Protein AF-A0AA47N6K4-F1 (afdb_monomer_lite)

Sequence (79 aa):
MTIGLLKARFQCLRHLRVTPDRACDIIVACVVLHNIATIRGEQHPALQIDDADDDPIHLPAIQDGRTVRDTICNNHFRI

InterPro domains:
  IPR027806 Harbinger transposase-derived nuclease domain [PF13359] (2-35)

Structure (mmCIF, N/CA/C/O backbone):
data_AF-A0AA47N6K4-F1
#
_entry.id   AF-A0AA47N6K4-F1
#
loop_
_atom_site.group_PDB
_atom_site.id
_atom_site.type_symbol
_atom_site.label_atom_id
_atom_site.label_alt_id
_atom_site.label_comp_id
_atom_site.label_asym_id
_atom_site.label_entity_id
_atom_site.label_seq_id
_atom_site.pdbx_PDB_ins_code
_atom_site.Cartn_x
_atom_site.Cartn_y
_atom_site.Cartn_z
_atom_site.occupancy
_atom_site.B_iso_or_equiv
_atom_site.auth_seq_id
_atom_site.auth_comp_id
_atom_site.auth_asym_id
_atom_site.auth_atom_id
_atom_site.pdbx_PDB_model_num
ATOM 1 N N . MET A 1 1 ? -9.474 3.286 3.758 1.00 61.34 1 MET A N 1
ATOM 2 C CA . MET A 1 1 ? -8.116 3.123 4.318 1.00 61.34 1 MET A CA 1
ATOM 3 C C . MET A 1 1 ? -7.169 3.998 3.513 1.00 61.34 1 MET A C 1
ATOM 5 O O . MET A 1 1 ? -7.149 3.857 2.298 1.00 61.34 1 MET A O 1
ATOM 9 N N . THR A 1 2 ? -6.476 4.953 4.132 1.00 74.94 2 THR A N 1
ATOM 10 C CA . THR A 1 2 ? -5.570 5.872 3.420 1.00 74.94 2 THR A CA 1
ATOM 11 C C . THR A 1 2 ? -4.147 5.317 3.411 1.00 74.94 2 THR A C 1
ATOM 13 O O . THR A 1 2 ? -3.712 4.693 4.380 1.00 74.94 2 THR A O 1
ATOM 16 N N . ILE A 1 3 ? -3.397 5.553 2.330 1.00 77.38 3 ILE A N 1
ATOM 17 C CA . ILE A 1 3 ? -1.996 5.107 2.213 1.00 77.38 3 ILE A CA 1
ATOM 18 C C . ILE A 1 3 ? -1.115 5.673 3.341 1.00 77.38 3 ILE A C 1
ATOM 20 O O . ILE A 1 3 ? -0.195 5.002 3.805 1.00 77.38 3 ILE A O 1
ATOM 24 N N . GLY A 1 4 ? -1.443 6.872 3.838 1.00 79.38 4 GLY A N 1
ATOM 25 C CA . GLY A 1 4 ? -0.747 7.511 4.956 1.00 79.38 4 GLY A CA 1
ATOM 26 C C . GLY A 1 4 ? -0.818 6.705 6.254 1.00 79.38 4 GLY A C 1
ATOM 27 O O . GLY A 1 4 ? 0.179 6.599 6.959 1.00 79.38 4 GLY A O 1
ATOM 28 N N . LEU A 1 5 ? -1.947 6.047 6.535 1.00 82.19 5 LEU A N 1
ATOM 29 C CA . LEU A 1 5 ? -2.094 5.219 7.734 1.00 82.19 5 LEU A CA 1
ATOM 30 C C . LEU A 1 5 ? -1.250 3.944 7.660 1.00 82.19 5 LEU A C 1
ATOM 32 O O . LEU A 1 5 ? -0.660 3.528 8.656 1.00 82.19 5 LEU A O 1
ATOM 36 N N . LEU A 1 6 ? -1.154 3.344 6.470 1.00 85.69 6 LEU A N 1
ATOM 37 C CA . LEU A 1 6 ? -0.269 2.203 6.246 1.00 85.69 6 LEU A CA 1
ATOM 38 C C . LEU A 1 6 ? 1.195 2.614 6.398 1.00 85.69 6 LEU A C 1
ATOM 40 O O . LEU A 1 6 ? 1.931 1.930 7.101 1.00 85.69 6 LEU A O 1
ATOM 44 N N . LYS A 1 7 ? 1.606 3.748 5.816 1.00 83.75 7 LYS A N 1
ATOM 45 C CA . LYS A 1 7 ? 2.968 4.288 5.967 1.00 83.75 7 LYS A CA 1
ATOM 46 C C . LYS A 1 7 ? 3.318 4.649 7.415 1.00 83.75 7 LYS A C 1
ATOM 48 O O . LYS A 1 7 ? 4.465 4.476 7.817 1.00 83.75 7 LYS A O 1
ATOM 53 N N . ALA A 1 8 ? 2.354 5.127 8.204 1.00 83.44 8 ALA A N 1
ATOM 54 C CA . ALA A 1 8 ? 2.553 5.399 9.628 1.00 83.44 8 ALA A CA 1
ATOM 55 C C . ALA A 1 8 ? 2.702 4.106 10.449 1.00 83.44 8 ALA A C 1
ATOM 57 O O . ALA A 1 8 ? 3.517 4.041 11.366 1.00 83.44 8 ALA A O 1
ATOM 58 N N . ARG A 1 9 ? 1.941 3.058 10.104 1.00 85.94 9 ARG A N 1
ATOM 59 C CA . ARG A 1 9 ? 1.956 1.770 10.816 1.00 85.94 9 ARG A CA 1
ATOM 60 C C . ARG A 1 9 ? 3.128 0.872 10.429 1.00 85.94 9 ARG A C 1
ATOM 62 O O . ARG A 1 9 ? 3.651 0.163 11.282 1.00 85.94 9 ARG A O 1
ATOM 69 N N . PHE A 1 10 ? 3.547 0.907 9.169 1.00 89.38 10 PHE A N 1
ATOM 70 C CA . PHE A 1 10 ? 4.582 0.034 8.627 1.00 89.38 10 PHE A CA 1
ATOM 71 C C . PHE A 1 10 ? 5.736 0.861 8.059 1.00 89.38 10 PHE A C 1
ATOM 73 O O . PHE A 1 10 ? 5.687 1.347 6.930 1.00 89.38 10 PHE A O 1
ATOM 80 N N . GLN A 1 11 ? 6.818 0.968 8.834 1.00 86.50 11 GLN A N 1
ATOM 81 C CA . GLN A 1 11 ? 8.033 1.704 8.454 1.00 86.50 11 GLN A CA 1
ATOM 82 C C . GLN A 1 11 ? 8.682 1.171 7.166 1.00 86.50 11 GLN A C 1
ATOM 84 O O . GLN A 1 11 ? 9.323 1.925 6.436 1.00 86.50 11 GLN A O 1
ATOM 89 N N . CYS A 1 12 ? 8.456 -0.104 6.825 1.00 88.00 12 CYS A N 1
ATOM 90 C CA . CYS A 1 12 ? 8.925 -0.689 5.567 1.00 88.00 12 CYS A CA 1
ATOM 91 C C . CYS A 1 12 ? 8.363 0.014 4.316 1.00 88.00 12 CYS A C 1
ATOM 93 O O . CYS A 1 12 ? 8.970 -0.082 3.253 1.00 88.00 12 CYS A O 1
ATOM 95 N N . LEU A 1 13 ? 7.249 0.750 4.434 1.0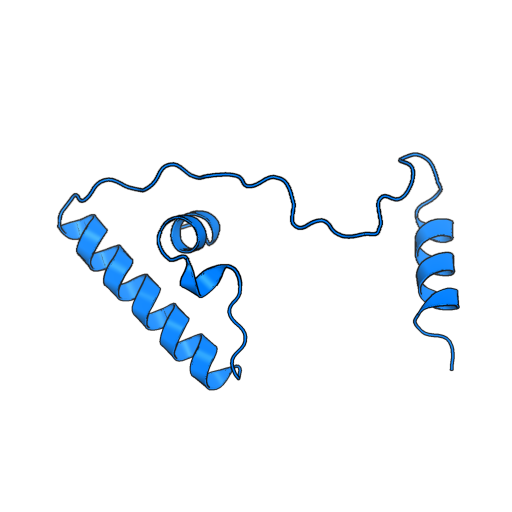0 88.31 13 LEU A N 1
ATOM 96 C CA . LEU A 1 13 ? 6.638 1.496 3.332 1.00 88.31 13 LEU A CA 1
ATOM 97 C C . LEU A 1 13 ? 7.220 2.908 3.135 1.00 88.31 13 LEU A C 1
ATOM 99 O O . LEU A 1 13 ? 6.909 3.538 2.125 1.00 88.31 13 LEU A O 1
ATOM 103 N N . ARG A 1 14 ? 8.041 3.429 4.065 1.00 84.50 14 ARG A N 1
ATOM 104 C CA . ARG A 1 14 ? 8.631 4.782 3.957 1.00 84.50 14 ARG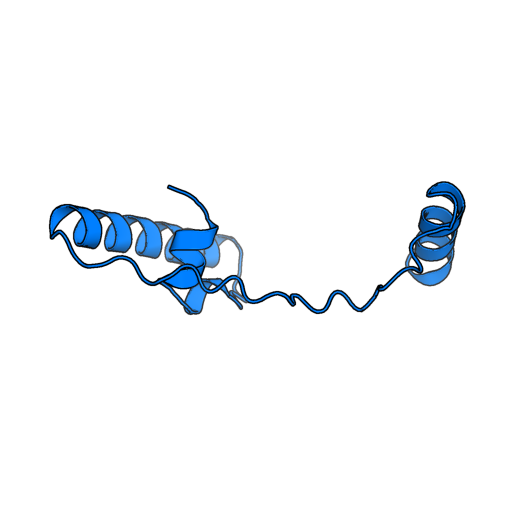 A CA 1
ATOM 105 C C . ARG A 1 14 ? 9.806 4.845 2.976 1.00 84.50 14 ARG A C 1
ATOM 107 O O . ARG A 1 14 ? 9.922 5.804 2.225 1.00 84.50 14 ARG A O 1
ATOM 114 N N . HIS A 1 15 ? 10.625 3.797 2.914 1.00 84.94 15 HIS A N 1
ATOM 115 C CA . HIS A 1 15 ? 11.782 3.715 2.011 1.00 84.94 15 HIS A CA 1
ATOM 116 C C . HIS A 1 15 ? 11.821 2.379 1.265 1.00 84.94 15 HIS A C 1
ATOM 118 O O . HIS A 1 15 ? 12.845 1.695 1.216 1.00 84.94 15 HIS A O 1
ATOM 124 N N . LEU A 1 16 ? 10.679 1.990 0.697 1.00 87.56 16 LEU A N 1
ATOM 125 C CA . LEU A 1 16 ? 10.541 0.728 -0.018 1.00 87.56 16 LEU A CA 1
ATOM 126 C C . LEU A 1 16 ? 11.367 0.749 -1.316 1.00 87.56 16 LEU A C 1
ATOM 128 O O . LEU A 1 16 ? 10.932 1.279 -2.334 1.00 87.56 16 LEU A O 1
ATOM 132 N N . ARG A 1 17 ? 12.572 0.172 -1.277 1.00 89.62 17 ARG A N 1
ATOM 133 C CA . ARG A 1 17 ? 13.493 0.058 -2.421 1.00 89.62 17 ARG A CA 1
ATOM 134 C C . ARG A 1 17 ? 13.641 -1.400 -2.845 1.00 89.62 17 ARG A C 1
ATOM 136 O O . ARG A 1 17 ? 14.631 -2.056 -2.534 1.00 89.62 17 ARG A O 1
ATOM 143 N N . VAL A 1 18 ? 12.626 -1.918 -3.527 1.00 92.75 18 VAL A N 1
ATOM 144 C CA . VAL A 1 18 ? 12.613 -3.272 -4.101 1.00 92.75 18 VAL A CA 1
ATOM 145 C C . VAL A 1 18 ? 12.043 -3.233 -5.519 1.00 92.75 18 VAL A C 1
ATOM 147 O O . VAL A 1 18 ? 11.513 -2.209 -5.946 1.00 92.75 18 VAL A O 1
ATOM 150 N N . THR A 1 19 ? 12.149 -4.340 -6.257 1.00 95.44 19 THR A N 1
ATOM 151 C CA . THR A 1 19 ? 11.482 -4.478 -7.558 1.00 95.44 19 THR A CA 1
ATOM 152 C C . THR A 1 19 ? 9.958 -4.377 -7.405 1.00 95.44 19 THR A C 1
ATOM 154 O O . THR A 1 19 ? 9.437 -4.746 -6.349 1.00 95.44 19 THR A O 1
ATOM 157 N N . PRO A 1 20 ? 9.226 -3.909 -8.434 1.00 92.88 20 PRO A N 1
ATOM 158 C CA . PRO A 1 20 ? 7.774 -3.746 -8.367 1.00 92.88 20 PRO A CA 1
ATOM 159 C C . PRO A 1 20 ? 7.032 -5.008 -7.920 1.00 92.88 20 PRO A C 1
ATOM 161 O O . PRO A 1 20 ? 6.178 -4.919 -7.043 1.00 92.88 20 PRO A O 1
ATOM 164 N N . ASP A 1 21 ? 7.419 -6.182 -8.428 1.00 93.50 21 ASP A N 1
ATOM 165 C CA . ASP A 1 21 ? 6.811 -7.461 -8.038 1.00 93.50 21 ASP A CA 1
ATOM 166 C C . ASP A 1 21 ? 6.903 -7.692 -6.525 1.00 93.50 21 ASP A C 1
ATOM 168 O O . ASP A 1 21 ? 5.913 -7.964 -5.849 1.00 93.50 21 ASP A O 1
ATOM 172 N N . ARG A 1 22 ? 8.090 -7.463 -5.955 1.00 92.12 22 ARG A N 1
ATOM 173 C CA . ARG A 1 22 ? 8.321 -7.619 -4.518 1.00 92.12 22 ARG A CA 1
ATOM 174 C C . ARG A 1 22 ? 7.667 -6.506 -3.698 1.00 92.12 22 ARG A C 1
ATOM 176 O O . ARG A 1 22 ? 7.296 -6.726 -2.547 1.00 92.12 22 ARG A O 1
ATOM 183 N N . ALA A 1 23 ? 7.528 -5.308 -4.264 1.00 93.50 23 ALA A N 1
ATOM 184 C CA . ALA A 1 23 ? 6.805 -4.216 -3.624 1.00 93.50 23 ALA A CA 1
ATOM 185 C C . ALA A 1 23 ? 5.320 -4.563 -3.474 1.00 93.50 23 ALA A C 1
ATOM 187 O O . ALA A 1 23 ? 4.751 -4.319 -2.410 1.00 93.50 23 ALA A O 1
ATOM 188 N N . CYS A 1 24 ? 4.712 -5.177 -4.495 1.00 93.69 24 CYS A N 1
ATOM 189 C CA . CYS A 1 24 ? 3.330 -5.644 -4.441 1.00 93.69 24 CYS A CA 1
ATOM 190 C C . CYS A 1 24 ? 3.117 -6.633 -3.289 1.00 93.69 24 CYS A C 1
ATOM 192 O O . CYS A 1 24 ? 2.209 -6.421 -2.484 1.00 93.69 24 CYS A O 1
ATOM 194 N N . ASP A 1 25 ? 3.991 -7.632 -3.142 1.00 95.19 25 ASP A N 1
ATOM 195 C CA . ASP A 1 25 ? 3.911 -8.605 -2.043 1.00 95.19 25 ASP A CA 1
ATOM 196 C C . ASP A 1 25 ? 3.967 -7.929 -0.665 1.00 95.19 25 ASP A C 1
ATOM 198 O O . ASP A 1 25 ? 3.174 -8.231 0.232 1.00 95.19 25 ASP A O 1
ATOM 202 N N . ILE A 1 26 ? 4.876 -6.963 -0.499 1.00 94.12 26 ILE A N 1
ATOM 203 C CA . ILE A 1 26 ? 5.037 -6.217 0.754 1.00 94.12 26 ILE A CA 1
ATOM 204 C C . ILE A 1 26 ? 3.792 -5.377 1.053 1.00 94.12 26 ILE A C 1
ATOM 206 O O . ILE A 1 26 ? 3.317 -5.365 2.191 1.00 94.12 26 ILE A O 1
ATOM 210 N N . ILE A 1 27 ? 3.237 -4.696 0.047 1.00 92.56 27 ILE A N 1
ATOM 211 C CA . ILE A 1 27 ? 2.030 -3.877 0.201 1.00 92.56 27 ILE A CA 1
ATOM 212 C C . ILE A 1 27 ? 0.843 -4.758 0.597 1.00 92.56 27 ILE A C 1
ATOM 214 O O . ILE A 1 27 ? 0.145 -4.435 1.560 1.00 92.56 27 ILE A O 1
ATOM 218 N N . VAL A 1 28 ? 0.636 -5.884 -0.091 1.00 94.12 28 VAL A N 1
ATOM 219 C CA . VAL A 1 28 ? -0.449 -6.829 0.215 1.00 94.12 28 VAL A CA 1
ATOM 220 C C . VAL A 1 28 ? -0.315 -7.360 1.642 1.00 94.12 28 VAL A C 1
ATOM 222 O O . VAL A 1 28 ? -1.291 -7.332 2.395 1.00 94.12 28 VAL A O 1
ATOM 225 N N . ALA A 1 29 ? 0.888 -7.760 2.059 1.00 94.75 29 ALA A N 1
ATOM 226 C CA . ALA A 1 29 ? 1.135 -8.210 3.426 1.00 94.75 29 ALA A CA 1
ATOM 227 C C . ALA A 1 29 ? 0.796 -7.123 4.465 1.00 94.75 29 ALA A C 1
ATOM 229 O O . ALA A 1 29 ? 0.125 -7.406 5.459 1.00 94.75 29 ALA A O 1
ATOM 230 N N . CYS A 1 30 ? 1.186 -5.867 4.217 1.00 92.69 30 CYS A N 1
ATOM 231 C CA . CYS A 1 30 ? 0.868 -4.741 5.100 1.00 92.69 30 CYS A CA 1
ATOM 232 C C . CYS A 1 30 ? -0.646 -4.495 5.209 1.00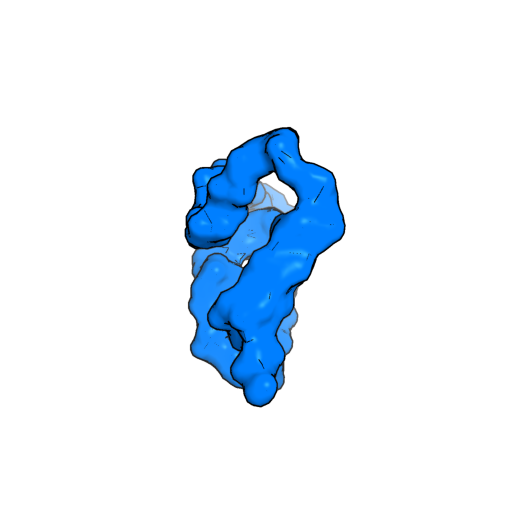 92.69 30 CYS A C 1
ATOM 234 O O . CYS A 1 30 ? -1.149 -4.243 6.303 1.00 92.69 30 CYS A O 1
ATOM 236 N N . VAL A 1 31 ? -1.388 -4.600 4.101 1.00 92.31 31 VAL A N 1
ATOM 237 C CA . VAL A 1 31 ? -2.856 -4.467 4.086 1.00 92.31 31 VAL A CA 1
ATOM 238 C C . VAL A 1 31 ? -3.520 -5.579 4.901 1.00 92.31 31 VAL A C 1
ATOM 240 O O . VAL A 1 31 ? -4.390 -5.302 5.724 1.00 92.31 31 VAL A O 1
ATOM 243 N N . VAL A 1 32 ? -3.098 -6.832 4.716 1.00 94.31 32 VAL A N 1
ATOM 244 C CA . VAL A 1 32 ? -3.654 -7.976 5.458 1.00 94.31 32 VAL A CA 1
ATOM 245 C C . VAL A 1 32 ? -3.389 -7.832 6.956 1.00 94.31 32 VAL A C 1
ATOM 247 O O . VAL A 1 32 ? -4.312 -7.968 7.760 1.00 94.31 32 VAL A O 1
ATOM 250 N N . LEU A 1 33 ? -2.154 -7.497 7.341 1.00 92.81 33 LEU A N 1
ATOM 251 C CA . LEU A 1 33 ? -1.794 -7.265 8.741 1.00 92.81 33 LEU A CA 1
ATOM 252 C C . LEU A 1 33 ? -2.571 -6.092 9.346 1.00 92.81 33 LEU A C 1
ATOM 254 O O . LEU A 1 33 ? -3.007 -6.178 10.493 1.00 92.81 33 LEU A O 1
ATOM 258 N N . HIS A 1 34 ? -2.787 -5.022 8.577 1.00 91.12 34 HIS A N 1
ATOM 259 C CA . HIS A 1 34 ? -3.623 -3.906 9.005 1.00 91.12 34 HIS A CA 1
ATOM 260 C C . HIS A 1 34 ? -5.052 -4.362 9.299 1.00 91.12 34 HIS A C 1
ATOM 262 O O . HIS A 1 34 ? -5.560 -4.094 10.381 1.00 91.12 34 HIS A O 1
ATOM 268 N N . ASN A 1 35 ? -5.671 -5.102 8.379 1.00 91.50 35 ASN A N 1
ATOM 269 C CA . ASN A 1 35 ? -7.040 -5.585 8.546 1.00 91.50 35 ASN A CA 1
ATOM 270 C C . ASN A 1 35 ? -7.183 -6.467 9.793 1.00 91.50 35 ASN A C 1
ATOM 272 O O . ASN A 1 35 ? -8.141 -6.314 10.549 1.00 91.50 35 ASN A O 1
ATOM 276 N N . ILE A 1 36 ? -6.216 -7.355 10.045 1.00 93.38 36 ILE A N 1
ATOM 277 C CA . ILE A 1 36 ? -6.195 -8.193 11.252 1.00 93.38 36 ILE A CA 1
ATOM 278 C C . ILE A 1 36 ? -6.138 -7.322 12.510 1.00 93.38 36 ILE A C 1
ATOM 280 O O . ILE A 1 36 ? -6.903 -7.545 13.448 1.00 93.38 36 ILE A O 1
A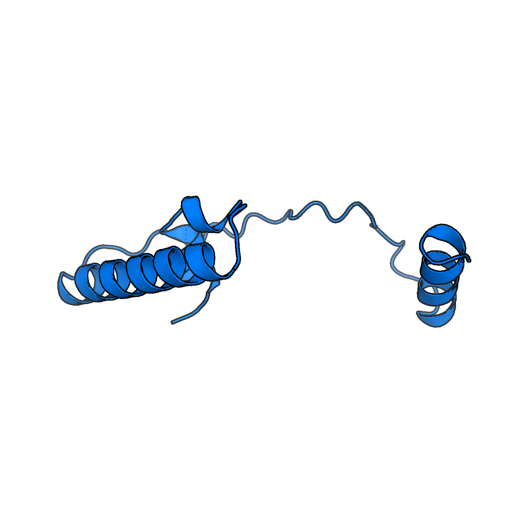TOM 284 N N . ALA A 1 37 ? -5.258 -6.323 12.530 1.00 90.00 37 ALA A N 1
ATOM 285 C CA . ALA A 1 37 ? -5.139 -5.404 13.652 1.00 90.00 37 ALA A CA 1
ATOM 286 C C . ALA A 1 37 ? -6.423 -4.590 13.883 1.00 90.00 37 ALA A C 1
ATOM 288 O O . ALA A 1 37 ? -6.845 -4.426 15.027 1.00 90.00 37 ALA A O 1
ATOM 289 N N . THR A 1 38 ? -7.084 -4.141 12.811 1.00 88.88 38 THR A N 1
ATOM 290 C CA . THR A 1 38 ? -8.379 -3.451 12.883 1.00 88.88 38 THR A CA 1
ATOM 291 C C . THR A 1 38 ? -9.458 -4.349 13.487 1.00 88.88 38 THR A C 1
ATOM 293 O O . THR A 1 38 ? -10.180 -3.908 14.375 1.00 88.88 38 THR A O 1
ATOM 296 N N . ILE A 1 39 ? -9.543 -5.616 13.065 1.00 92.81 39 ILE A N 1
ATOM 297 C CA . ILE A 1 39 ? -10.507 -6.590 13.612 1.00 92.81 39 ILE A CA 1
ATOM 298 C C . ILE A 1 39 ? -10.242 -6.852 15.099 1.00 92.81 39 ILE A C 1
ATOM 300 O O . ILE A 1 39 ? -11.177 -7.008 15.879 1.00 92.81 39 ILE A O 1
ATOM 304 N N . ARG A 1 40 ? -8.969 -6.871 15.508 1.00 91.69 40 ARG A N 1
ATOM 305 C CA . ARG A 1 40 ? -8.563 -7.028 16.912 1.00 91.69 40 ARG A CA 1
ATOM 306 C C . ARG A 1 40 ? -8.758 -5.769 17.760 1.00 91.69 40 ARG A C 1
ATOM 308 O O . ARG A 1 40 ? -8.559 -5.837 18.968 1.00 91.69 40 ARG A O 1
ATOM 315 N N . GLY A 1 41 ? -9.129 -4.641 17.155 1.00 87.94 41 GLY A N 1
ATOM 316 C CA . GLY A 1 41 ? -9.270 -3.367 17.857 1.00 87.94 41 GLY A CA 1
ATOM 317 C C . GLY A 1 41 ? -7.939 -2.797 18.354 1.00 87.94 41 GLY A C 1
ATOM 318 O O . GLY A 1 41 ? -7.923 -2.047 19.328 1.00 87.94 41 GLY A O 1
ATOM 319 N N . GLU A 1 42 ? -6.816 -3.150 17.719 1.00 87.75 42 GLU A N 1
ATOM 320 C CA . GLU A 1 42 ? -5.527 -2.553 18.065 1.00 87.75 42 GLU A CA 1
ATOM 321 C C . GLU A 1 42 ? -5.538 -1.049 17.771 1.00 87.75 42 GLU A C 1
ATOM 323 O O . GLU A 1 42 ? -6.063 -0.602 16.745 1.00 87.75 42 GLU A 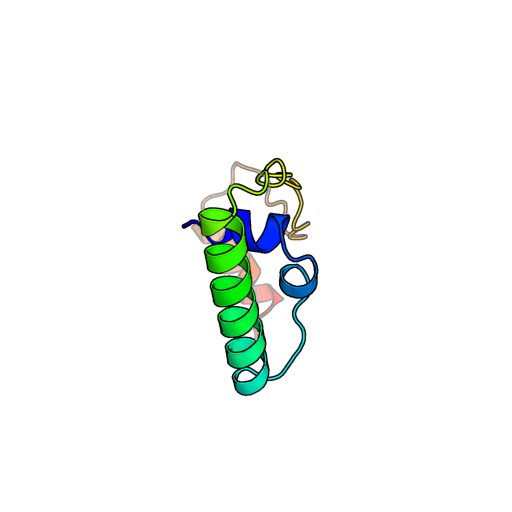O 1
ATOM 328 N N . GLN A 1 43 ? -4.909 -0.258 18.646 1.00 79.69 43 GLN A N 1
ATOM 329 C CA . GLN A 1 43 ? -4.792 1.179 18.417 1.00 79.69 43 GLN A CA 1
ATOM 330 C C . GLN A 1 43 ? -4.072 1.473 17.095 1.00 79.69 43 GLN A C 1
ATOM 332 O O . GLN A 1 43 ? -3.130 0.790 16.678 1.00 79.69 43 GLN A O 1
ATOM 337 N N . HIS A 1 44 ? -4.553 2.513 16.421 1.00 75.62 44 HIS A N 1
ATOM 338 C CA . HIS A 1 44 ? -3.914 3.036 15.229 1.00 75.62 44 HIS A CA 1
ATOM 339 C C . HIS A 1 44 ? -2.752 3.936 15.655 1.00 75.62 44 HIS A C 1
ATOM 341 O O . HIS A 1 44 ? -2.934 4.749 16.564 1.00 75.62 44 HIS A O 1
ATOM 347 N N . PRO A 1 45 ? -1.574 3.821 15.021 1.00 75.50 45 PRO A N 1
ATOM 348 C CA . PRO A 1 45 ? -0.514 4.782 15.262 1.00 75.50 45 PRO A CA 1
ATOM 349 C C . PRO A 1 45 ? -1.023 6.176 14.899 1.00 75.50 45 PRO A C 1
ATOM 351 O O . PRO A 1 45 ? -1.731 6.338 13.899 1.00 75.50 45 PRO A O 1
ATOM 354 N N . ALA A 1 46 ? -0.670 7.171 15.715 1.00 69.81 46 ALA A N 1
ATOM 355 C CA . ALA A 1 46 ? -0.893 8.563 15.360 1.00 69.81 46 ALA A CA 1
ATOM 356 C C . ALA A 1 46 ? -0.284 8.800 13.972 1.00 69.81 46 ALA A C 1
ATOM 358 O O . ALA A 1 46 ? 0.839 8.360 13.707 1.00 69.81 46 ALA A O 1
ATOM 359 N N . LEU A 1 47 ? -1.036 9.446 13.078 1.00 63.97 47 LEU A N 1
ATOM 360 C CA . LEU A 1 47 ? -0.504 9.870 11.790 1.00 63.97 47 LEU A CA 1
ATOM 361 C C . LEU A 1 47 ? 0.603 10.887 12.075 1.00 63.97 47 LEU A C 1
ATOM 363 O O . LEU A 1 47 ? 0.329 12.065 12.282 1.00 63.97 47 LEU A O 1
ATOM 367 N N . GLN A 1 48 ? 1.847 10.417 12.135 1.00 59.34 48 GLN A N 1
ATOM 368 C CA . GLN A 1 48 ? 3.009 11.283 12.057 1.00 59.34 48 GLN A CA 1
ATOM 369 C C . GLN A 1 48 ? 3.044 11.781 10.617 1.00 59.34 48 GLN A C 1
ATOM 371 O O . GLN A 1 48 ? 3.466 11.065 9.705 1.00 59.34 48 GLN A O 1
ATOM 376 N N . ILE A 1 49 ? 2.466 12.963 10.413 1.00 56.25 49 ILE A N 1
ATOM 377 C CA . ILE A 1 49 ? 2.719 13.780 9.236 1.00 56.25 49 ILE A CA 1
ATOM 378 C C . ILE A 1 49 ? 4.164 14.243 9.423 1.00 56.25 49 ILE A C 1
ATOM 380 O O . ILE A 1 49 ? 4.420 15.245 10.077 1.00 56.25 49 ILE A O 1
ATOM 384 N N . ASP A 1 50 ? 5.114 13.423 8.979 1.00 57.31 50 ASP A N 1
ATOM 385 C CA . ASP A 1 50 ? 6.481 13.890 8.797 1.00 57.31 50 ASP A CA 1
ATOM 386 C C . ASP A 1 50 ? 6.430 14.833 7.586 1.00 57.31 50 ASP A C 1
ATOM 388 O O . ASP A 1 50 ? 6.420 14.393 6.435 1.00 57.31 50 ASP A O 1
ATOM 392 N N . ASP A 1 51 ? 6.288 16.132 7.859 1.00 53.88 51 ASP A N 1
ATOM 393 C CA . ASP A 1 51 ? 6.507 17.211 6.899 1.00 53.88 51 ASP A CA 1
ATOM 394 C C . ASP A 1 51 ? 7.995 17.223 6.525 1.00 53.88 51 ASP A C 1
ATOM 396 O O . ASP A 1 51 ? 8.772 17.944 7.141 1.00 53.88 51 ASP A O 1
ATOM 400 N N . ALA A 1 52 ? 8.405 16.356 5.598 1.00 52.47 52 ALA A N 1
ATOM 401 C CA . ALA A 1 52 ? 9.562 16.515 4.710 1.00 52.47 52 ALA A CA 1
ATOM 402 C C . ALA A 1 52 ? 9.909 15.161 4.068 1.00 52.47 52 ALA A C 1
ATOM 404 O O . ALA A 1 52 ? 10.855 14.479 4.462 1.00 52.47 52 ALA A O 1
ATOM 405 N N . ASP A 1 53 ? 9.210 14.809 2.989 1.00 52.19 53 ASP A N 1
ATOM 406 C CA . ASP A 1 53 ? 10.011 14.526 1.800 1.00 52.19 53 ASP A CA 1
ATOM 407 C C . ASP A 1 53 ? 10.633 15.889 1.457 1.00 52.19 53 ASP A C 1
ATOM 409 O O . ASP A 1 53 ? 9.937 16.780 0.971 1.00 52.19 53 ASP A O 1
ATOM 413 N N . ASP A 1 54 ? 11.887 16.108 1.867 1.00 51.62 54 ASP A N 1
ATOM 414 C CA . ASP A 1 54 ? 12.690 17.258 1.444 1.00 51.62 54 ASP A CA 1
ATOM 415 C C . ASP A 1 54 ? 12.902 17.107 -0.063 1.00 51.62 54 ASP A C 1
ATOM 417 O O . ASP A 1 54 ? 13.883 16.532 -0.532 1.00 51.62 54 ASP A O 1
ATOM 421 N N . ASP A 1 55 ? 11.890 17.507 -0.826 1.00 54.31 55 ASP A N 1
ATOM 422 C CA . ASP A 1 55 ? 12.010 17.718 -2.251 1.00 54.31 55 ASP A CA 1
ATOM 423 C C . ASP A 1 55 ? 12.956 18.925 -2.382 1.00 54.31 55 ASP A C 1
ATOM 425 O O . ASP A 1 55 ? 12.582 20.027 -1.967 1.00 54.31 55 ASP A O 1
ATOM 429 N N . PRO A 1 56 ? 14.188 18.779 -2.913 1.00 52.75 56 PRO A N 1
ATOM 430 C CA . PRO A 1 56 ? 15.197 19.847 -2.885 1.00 52.75 56 PRO A CA 1
ATOM 431 C C . PRO A 1 56 ? 14.794 21.093 -3.683 1.00 52.75 56 PRO A C 1
ATOM 433 O O . PRO A 1 56 ? 15.539 22.070 -3.768 1.00 52.75 56 PRO A O 1
ATOM 436 N N . ILE A 1 57 ? 13.635 21.057 -4.334 1.00 53.53 57 ILE A N 1
ATOM 437 C CA . ILE A 1 57 ? 13.151 22.095 -5.218 1.00 53.53 57 ILE A CA 1
ATOM 438 C C . ILE A 1 57 ? 12.192 23.008 -4.451 1.00 53.53 57 ILE A C 1
ATOM 440 O O . ILE A 1 57 ? 11.008 23.120 -4.763 1.00 53.53 57 ILE A O 1
ATOM 444 N N . HIS A 1 58 ? 12.723 23.718 -3.455 1.00 55.62 58 HIS A N 1
ATOM 445 C CA . HIS A 1 58 ? 12.023 24.843 -2.843 1.00 55.62 58 HIS A CA 1
ATOM 446 C C . HIS A 1 58 ? 12.007 26.020 -3.834 1.00 55.62 58 HIS A C 1
ATOM 448 O O . HIS A 1 58 ? 12.790 26.967 -3.741 1.00 55.62 58 HIS A O 1
ATOM 454 N N . LEU A 1 59 ? 11.137 25.947 -4.842 1.00 56.97 59 LEU A N 1
ATOM 455 C CA . LEU A 1 59 ? 10.926 27.046 -5.777 1.00 56.97 59 LEU A CA 1
ATOM 456 C C . LEU A 1 59 ? 10.304 28.232 -5.028 1.00 56.97 59 LEU A C 1
ATOM 458 O O . LEU A 1 59 ? 9.281 28.058 -4.362 1.00 56.97 59 LEU A O 1
ATOM 462 N N . PRO A 1 60 ? 10.887 29.441 -5.111 1.00 53.19 60 PRO A N 1
ATOM 463 C CA . PRO A 1 60 ? 10.308 30.611 -4.470 1.00 53.19 60 PRO A CA 1
ATOM 464 C C . PRO A 1 60 ? 8.893 30.846 -5.008 1.00 53.19 60 PRO A C 1
ATOM 466 O O . PRO A 1 60 ? 8.669 30.863 -6.218 1.00 53.19 60 PRO A O 1
ATOM 469 N N . ALA A 1 61 ? 7.948 31.023 -4.082 1.00 58.00 61 ALA A N 1
ATOM 470 C CA . ALA A 1 61 ? 6.497 30.925 -4.260 1.00 58.00 61 ALA A CA 1
ATOM 471 C C . ALA A 1 61 ? 5.837 31.957 -5.203 1.00 58.00 61 ALA A C 1
ATOM 473 O O . ALA A 1 61 ? 4.616 32.092 -5.205 1.00 58.00 61 ALA A O 1
ATOM 474 N N . ILE A 1 62 ? 6.602 32.702 -6.001 1.00 57.53 62 ILE A N 1
ATOM 475 C CA . ILE A 1 62 ? 6.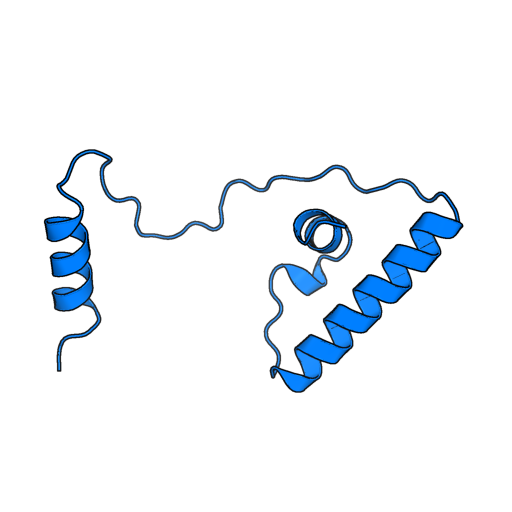076 33.679 -6.960 1.00 57.53 62 ILE A CA 1
ATOM 476 C C . ILE A 1 62 ? 6.976 33.692 -8.197 1.00 57.53 62 ILE A C 1
ATOM 478 O O . ILE A 1 62 ? 7.756 34.617 -8.402 1.00 57.53 62 ILE A O 1
ATOM 482 N N . GLN A 1 63 ? 6.894 32.653 -9.024 1.00 60.97 63 GLN A N 1
ATOM 483 C CA . GLN A 1 63 ? 7.346 32.720 -10.414 1.00 60.97 63 GLN A CA 1
ATOM 484 C C . GLN A 1 63 ? 6.339 31.965 -11.277 1.00 60.97 63 GLN A C 1
ATOM 486 O O . GLN A 1 63 ? 5.924 30.864 -10.916 1.00 60.97 63 GLN A O 1
ATOM 491 N N . ASP A 1 64 ? 5.917 32.583 -12.384 1.00 67.00 64 ASP A N 1
ATOM 492 C CA . ASP A 1 64 ? 5.015 31.991 -13.373 1.00 67.00 64 ASP A CA 1
ATOM 493 C C . ASP A 1 64 ? 5.356 30.513 -13.595 1.00 67.00 64 ASP A C 1
ATOM 495 O O . ASP A 1 64 ? 6.493 30.174 -13.929 1.00 67.00 64 ASP A O 1
ATOM 499 N N . GLY A 1 65 ? 4.374 29.616 -13.440 1.00 67.25 65 GLY A N 1
ATOM 500 C CA . GLY A 1 65 ? 4.593 28.163 -13.525 1.00 67.25 65 GLY A CA 1
ATOM 501 C C . GLY A 1 65 ? 5.212 27.701 -14.854 1.00 67.25 65 GLY A C 1
ATOM 502 O O . GLY A 1 65 ? 5.771 26.609 -14.942 1.00 67.25 65 GLY A O 1
ATOM 503 N N . ARG A 1 66 ? 5.169 28.556 -15.884 1.00 72.25 66 ARG A N 1
ATOM 504 C CA . ARG A 1 66 ? 5.887 28.377 -17.149 1.00 72.25 66 ARG A CA 1
ATOM 505 C C . ARG A 1 66 ? 7.408 28.483 -16.969 1.00 72.25 66 ARG A C 1
ATOM 507 O O . ARG A 1 66 ? 8.111 27.588 -17.416 1.00 72.25 66 ARG A O 1
ATOM 514 N N . THR A 1 67 ? 7.905 29.493 -16.257 1.00 72.69 67 THR A N 1
ATOM 515 C CA . THR A 1 67 ? 9.341 29.703 -15.989 1.00 72.69 67 THR A CA 1
ATOM 516 C C . THR A 1 67 ? 9.933 28.562 -15.167 1.00 72.69 67 THR A C 1
ATOM 518 O O . THR A 1 67 ? 11.032 28.085 -15.451 1.00 72.69 67 THR A O 1
ATOM 521 N N . VAL A 1 68 ? 9.175 28.072 -14.184 1.00 75.00 68 VAL A N 1
ATOM 522 C CA . VAL A 1 68 ? 9.548 26.910 -13.366 1.00 75.00 68 VAL A CA 1
ATOM 523 C C . VAL A 1 68 ? 9.713 25.664 -14.230 1.00 75.00 68 VAL A C 1
ATOM 525 O O . VAL A 1 68 ? 10.753 25.005 -14.194 1.00 75.00 68 VAL A O 1
ATOM 528 N N . ARG A 1 69 ? 8.700 25.370 -15.052 1.00 76.44 69 ARG A N 1
ATOM 529 C CA . ARG A 1 69 ? 8.719 24.219 -15.955 1.00 76.44 69 ARG A CA 1
ATOM 530 C C . ARG A 1 69 ? 9.879 24.304 -16.944 1.00 76.44 69 ARG A C 1
ATOM 532 O O . ARG A 1 69 ? 10.595 23.323 -17.120 1.00 76.44 69 ARG A O 1
ATOM 539 N N . ASP A 1 70 ? 10.084 25.468 -17.552 1.00 78.44 70 ASP A N 1
ATOM 540 C CA . ASP A 1 70 ? 11.127 25.668 -18.558 1.00 78.44 70 ASP A CA 1
ATOM 541 C C . ASP A 1 70 ? 12.534 25.540 -17.935 1.00 78.44 70 ASP A C 1
ATOM 543 O O . ASP A 1 70 ? 13.435 24.975 -18.557 1.00 78.44 70 ASP A O 1
ATOM 547 N N . THR A 1 71 ? 12.711 25.957 -16.673 1.00 78.81 71 THR A N 1
ATOM 548 C CA . THR A 1 71 ? 13.959 25.767 -15.910 1.00 78.81 71 THR A CA 1
ATOM 549 C C . THR A 1 71 ? 14.251 24.287 -15.667 1.00 78.81 71 THR A C 1
ATOM 551 O O . THR A 1 71 ? 15.358 23.826 -15.940 1.00 78.81 71 THR A O 1
ATOM 554 N N . ILE A 1 72 ? 13.256 23.519 -15.213 1.00 77.56 72 ILE A N 1
ATOM 555 C CA . ILE A 1 72 ? 13.404 22.077 -14.966 1.00 77.56 72 ILE A CA 1
ATOM 556 C C . ILE A 1 72 ? 13.730 21.337 -16.271 1.00 77.56 72 ILE A C 1
ATOM 558 O O . ILE A 1 72 ? 14.659 20.527 -16.304 1.00 77.56 72 ILE A O 1
ATOM 562 N N . CYS A 1 73 ? 13.022 21.654 -17.360 1.00 76.81 73 CYS A N 1
ATOM 563 C CA . CYS A 1 73 ? 13.291 21.096 -18.686 1.00 76.81 73 CYS A CA 1
ATOM 564 C C . CYS A 1 73 ? 14.729 21.369 -19.146 1.00 76.81 73 CYS A C 1
ATOM 566 O O . CYS A 1 73 ? 15.422 20.438 -19.554 1.00 76.81 73 CYS A O 1
ATOM 568 N N . ASN A 1 74 ? 15.204 22.613 -19.032 1.00 76.31 74 ASN A N 1
ATOM 569 C CA . ASN A 1 74 ? 16.554 22.973 -19.466 1.00 76.31 74 ASN A CA 1
ATOM 570 C C . ASN A 1 74 ? 17.664 22.347 -18.617 1.00 76.31 74 ASN A C 1
ATOM 572 O O . ASN A 1 74 ? 18.736 22.071 -19.153 1.00 76.31 74 ASN A O 1
ATOM 576 N N . ASN A 1 75 ? 17.439 22.156 -17.316 1.00 75.00 75 ASN A N 1
ATOM 577 C CA . ASN A 1 75 ? 18.497 21.727 -16.402 1.00 75.00 75 ASN A CA 1
ATOM 578 C C . ASN A 1 75 ? 18.609 20.199 -16.275 1.00 75.00 75 ASN A C 1
ATOM 580 O O . ASN A 1 75 ? 19.698 19.689 -16.030 1.00 75.00 75 ASN A O 1
ATOM 584 N N . HIS A 1 76 ? 17.503 19.466 -16.447 1.00 75.44 76 HIS A N 1
ATOM 585 C CA . HIS A 1 76 ? 17.455 18.023 -16.173 1.00 75.44 76 HIS A CA 1
ATOM 586 C C . HIS A 1 76 ? 17.138 17.150 -17.390 1.00 75.44 76 HIS A C 1
ATOM 588 O O . HIS A 1 76 ? 17.400 15.950 -17.350 1.00 75.44 76 HIS A O 1
ATOM 594 N N . PHE A 1 77 ? 16.592 17.722 -18.468 1.00 77.00 77 PHE A N 1
ATOM 595 C CA . PHE A 1 77 ? 16.080 16.955 -19.612 1.00 77.00 77 PHE A CA 1
ATOM 596 C C . PHE A 1 77 ? 16.699 17.359 -20.955 1.00 77.00 77 PHE A C 1
ATOM 598 O O . PHE A 1 77 ? 16.182 16.997 -22.012 1.00 77.00 77 PHE A O 1
ATOM 605 N N . ARG A 1 78 ? 17.799 18.116 -20.935 1.00 58.22 78 ARG A N 1
ATOM 606 C CA . ARG A 1 78 ? 18.475 18.559 -22.155 1.00 58.22 78 ARG A CA 1
ATOM 607 C C . ARG A 1 78 ? 19.227 17.390 -22.812 1.00 58.22 78 ARG A C 1
ATOM 609 O O . ARG A 1 78 ? 20.174 16.874 -22.225 1.00 58.22 78 ARG A O 1
ATOM 616 N N . ILE A 1 79 ? 18.781 17.003 -24.011 1.00 54.69 79 ILE A N 1
ATOM 617 C CA . ILE A 1 79 ? 19.490 16.143 -24.983 1.00 54.69 79 ILE A CA 1
ATOM 618 C C . ILE A 1 79 ? 20.335 17.036 -25.894 1.00 54.69 79 ILE A C 1
ATOM 620 O O . ILE A 1 79 ? 19.837 18.130 -26.256 1.00 54.69 79 ILE A O 1
#

Organism: Merluccius polli (NCBI:txid89951)

Secondary structure (DSSP, 8-state):
--HHHHHHH-GGGTS--S-HHHHHHHHHHHHHHHHHHHHTTPPPPP---------S----S-S-HHHHHHHHHHHHS--

Radius of gyration: 18.59 Å; chains: 1; bounding box: 30×42×43 Å

pLDDT: mean 77.65, std 14.41, range [51.62, 95.44]

Foldseek 3Di:
DDPLQLVQVDVCVVDVDDPPVVVVVVVVVSVVVVVVCVVVVHDGGDRPPPPDPPPVCPDPPDDDVVVVVVVCCVPPPDD